Protein AF-A0A2V6W6G9-F1 (afdb_monomer_lite)

pLDDT: mean 81.5, std 11.49, range [34.81, 93.0]

Secondary structure (DSSP, 8-state):
-HHHHHHHHHHTTPPP-----TTT----S-SSHHHHHHHHHHHHHHHTTT-HHHHHHHHHHHHHHHTHHHHHHHHHHHTT-TT-IIIIIHHHHHHHHHHHHHHHHHHHTT--THHHHTHHHHHHHHHHHHHHHHHHHHH--EEEETTEEEE------

Radius of gyration: 19.32 Å; chains: 1; bounding box: 48×39×55 Å

Foldseek 3Di:
DVLVVVVVCVVVVHDDDDDPCVPPDPDDPDPDPVRVLLVLLQVQCVVVVVDLVSSVVVLVVLCCQAVVLVVLQVCCVVVVVPPDCVRHVVSVVSNVVVLVVVQVVCVVV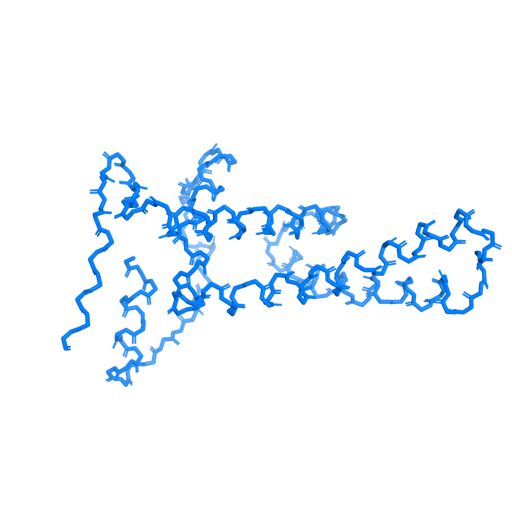VHDNVVSVCVNVVSVSSSVSSVSSVVCVVPPQWRDDPNDTDGVDPPPD

Sequence (157 aa):
EDVALGRRLAGLGYRLGFLDGARVLGCEPYGRVRDCWRASVRNLLPIFFGSSLLLVLALLGLTALYLGPLLLLVVGAVSGRAGTAAWTWLPVLEVGLGLVPRALSDRRAGYPAWLTLLHPLAIASLVGMGLESVACFRGRRVVHWRGRGYPVTNRAG

Structure (mmCIF, N/CA/C/O backbone):
data_AF-A0A2V6W6G9-F1
#
_entry.id   AF-A0A2V6W6G9-F1
#
loop_
_atom_site.group_PDB
_atom_site.id
_atom_site.type_symbol
_atom_site.label_atom_id
_atom_site.label_alt_id
_atom_site.label_comp_id
_atom_site.label_asym_id
_atom_site.label_entity_id
_atom_site.label_seq_id
_atom_site.pdbx_PDB_ins_code
_atom_site.Cartn_x
_atom_site.Cartn_y
_atom_site.Cartn_z
_atom_site.occupancy
_atom_site.B_iso_or_equiv
_atom_site.auth_seq_id
_atom_site.auth_comp_id
_atom_site.auth_asym_id
_atom_site.auth_atom_id
_atom_site.pdbx_PDB_model_num
ATOM 1 N N . GLU A 1 1 ? -14.593 2.112 17.448 1.00 63.12 1 GLU A N 1
ATOM 2 C CA . GLU A 1 1 ? -15.124 1.340 18.589 1.00 63.12 1 GLU A CA 1
ATOM 3 C C . GLU A 1 1 ? -14.319 0.053 18.781 1.00 63.12 1 GLU A C 1
ATOM 5 O O . GLU A 1 1 ? -13.762 -0.109 19.857 1.00 63.12 1 GLU A O 1
ATOM 10 N N . ASP A 1 2 ? -14.061 -0.734 17.732 1.00 73.94 2 ASP A N 1
ATOM 11 C CA . ASP A 1 2 ? -13.270 -1.981 17.841 1.00 73.94 2 ASP A CA 1
ATOM 12 C C . ASP A 1 2 ? -11.775 -1.777 18.140 1.00 73.94 2 ASP A C 1
ATOM 14 O O . ASP A 1 2 ? -11.227 -2.408 19.037 1.00 73.94 2 ASP A O 1
ATOM 18 N N . VAL A 1 3 ? -11.106 -0.846 17.448 1.00 76.00 3 VAL A N 1
ATOM 19 C CA . VAL A 1 3 ? -9.673 -0.554 17.682 1.00 76.00 3 VAL A CA 1
ATOM 20 C C . VAL A 1 3 ? -9.437 -0.002 19.093 1.00 76.00 3 VAL A C 1
ATOM 22 O O . VAL A 1 3 ? -8.456 -0.343 19.750 1.00 76.00 3 VAL A O 1
ATOM 25 N N . ALA A 1 4 ? -10.356 0.834 19.587 1.00 77.25 4 ALA A N 1
ATOM 26 C CA . ALA A 1 4 ? -10.282 1.385 20.938 1.00 77.25 4 ALA A CA 1
ATOM 27 C C . ALA A 1 4 ? -10.529 0.305 22.004 1.00 77.25 4 ALA A C 1
ATOM 29 O O . ALA A 1 4 ? -9.819 0.276 23.008 1.00 77.25 4 ALA A O 1
ATOM 30 N N . LEU A 1 5 ? -11.489 -0.597 21.765 1.00 82.81 5 LEU A N 1
ATOM 31 C CA . LEU A 1 5 ? -11.745 -1.755 22.617 1.00 82.81 5 LEU A CA 1
ATOM 32 C C . LEU A 1 5 ? -10.536 -2.696 22.651 1.00 82.81 5 LEU A C 1
ATOM 34 O O . LEU A 1 5 ? -10.060 -3.022 23.733 1.00 82.81 5 LEU A O 1
ATOM 38 N N . GLY A 1 6 ? -9.994 -3.062 21.487 1.00 83.38 6 GLY A N 1
ATOM 39 C CA . GLY A 1 6 ? -8.789 -3.882 21.381 1.00 83.38 6 GLY A CA 1
ATOM 40 C C . GLY A 1 6 ? -7.622 -3.256 22.141 1.00 83.38 6 GLY A C 1
ATOM 41 O O . GLY A 1 6 ? -7.029 -3.896 23.001 1.00 83.38 6 GLY A O 1
ATOM 42 N N . ARG A 1 7 ? -7.358 -1.962 21.939 1.00 80.88 7 ARG A N 1
ATOM 43 C CA . ARG A 1 7 ? -6.312 -1.245 22.683 1.00 80.88 7 ARG A CA 1
ATOM 44 C C . ARG A 1 7 ? -6.536 -1.275 24.196 1.00 80.88 7 ARG A C 1
ATOM 46 O O . ARG A 1 7 ? -5.579 -1.451 24.942 1.00 80.88 7 ARG A O 1
ATOM 53 N N . ARG A 1 8 ? -7.782 -1.123 24.654 1.00 86.25 8 ARG A N 1
ATOM 54 C CA . ARG A 1 8 ? -8.119 -1.205 26.082 1.00 86.25 8 ARG A CA 1
ATOM 55 C C . ARG A 1 8 ? -7.870 -2.608 26.636 1.00 86.25 8 ARG A C 1
ATOM 57 O O . ARG A 1 8 ? -7.294 -2.726 27.706 1.00 86.25 8 ARG A O 1
ATOM 64 N N . LEU A 1 9 ? -8.254 -3.653 25.905 1.00 88.75 9 LEU A N 1
ATOM 65 C CA . LEU A 1 9 ? -8.009 -5.044 26.296 1.00 88.75 9 LEU A CA 1
ATOM 66 C C . LEU A 1 9 ? -6.508 -5.368 26.336 1.00 88.75 9 LEU A C 1
ATOM 68 O O . LEU A 1 9 ? -6.045 -5.954 27.309 1.00 88.75 9 LEU A O 1
ATOM 72 N N . ALA A 1 10 ? -5.735 -4.915 25.346 1.00 86.75 10 ALA A N 1
ATOM 73 C CA . ALA A 1 10 ? -4.278 -5.049 25.356 1.00 86.75 10 ALA A CA 1
ATOM 74 C C . ALA A 1 10 ? -3.643 -4.318 26.550 1.00 86.75 10 ALA A C 1
ATOM 76 O O . ALA A 1 10 ? -2.786 -4.876 27.229 1.00 86.75 10 ALA A O 1
ATOM 77 N N . GLY A 1 11 ? -4.100 -3.095 26.850 1.00 87.62 11 GLY A N 1
ATOM 78 C CA . GLY A 1 11 ? -3.641 -2.326 28.012 1.00 87.62 11 GLY A CA 1
ATOM 79 C C . GLY A 1 11 ? -3.986 -2.970 29.359 1.00 87.62 11 GLY A C 1
ATOM 80 O O . GLY A 1 11 ? -3.294 -2.735 30.341 1.00 87.62 11 GLY A O 1
ATOM 81 N N . LEU A 1 12 ? -5.018 -3.815 29.401 1.00 92.75 12 LEU A N 1
ATOM 82 C CA . LEU A 1 12 ? -5.402 -4.615 30.569 1.00 92.75 12 LEU A CA 1
ATOM 83 C C . LEU A 1 12 ? -4.661 -5.968 30.649 1.00 92.75 12 LEU A C 1
ATOM 85 O O . LEU A 1 12 ? -4.970 -6.775 31.521 1.00 92.75 12 LEU A O 1
ATOM 89 N N . GLY A 1 13 ? -3.704 -6.237 29.754 1.00 91.94 13 GLY A N 1
ATOM 90 C CA . GLY A 1 13 ? -2.896 -7.462 29.756 1.00 91.94 13 GLY A CA 1
ATOM 91 C C . GLY A 1 13 ? -3.529 -8.663 29.044 1.00 91.94 13 GLY A C 1
ATOM 92 O O . GLY A 1 13 ? -2.973 -9.762 29.088 1.00 91.94 13 GLY A O 1
ATOM 93 N N . TYR A 1 14 ? -4.664 -8.487 28.361 1.00 90.88 14 TYR A N 1
ATOM 94 C CA . TYR A 1 14 ? -5.276 -9.567 27.587 1.00 90.88 14 TYR A CA 1
ATOM 95 C C . TYR A 1 14 ? -4.503 -9.837 26.292 1.00 90.88 14 TYR A C 1
ATOM 97 O O . TYR A 1 14 ? -4.027 -8.924 25.615 1.00 90.88 14 TYR A O 1
ATOM 105 N N . ARG A 1 15 ? -4.430 -11.116 25.907 1.00 86.50 15 ARG A N 1
ATOM 106 C CA . ARG A 1 15 ? -3.868 -11.537 24.619 1.00 86.50 15 ARG A CA 1
ATOM 107 C C . ARG A 1 15 ? -4.915 -11.374 23.524 1.00 86.50 15 ARG A C 1
ATOM 109 O O . ARG A 1 15 ? -5.976 -11.988 23.581 1.00 86.50 15 ARG A O 1
ATOM 116 N N . LEU A 1 16 ? -4.596 -10.570 22.516 1.00 85.19 16 LEU A N 1
ATOM 117 C CA . LEU A 1 16 ? -5.408 -10.430 21.310 1.00 85.19 16 LEU A CA 1
ATOM 118 C C . LEU A 1 16 ? -4.832 -11.333 20.221 1.00 85.19 16 LEU A C 1
ATOM 120 O O . LEU A 1 16 ? -3.627 -11.317 19.976 1.00 85.19 16 LEU A O 1
ATOM 124 N N . GLY A 1 17 ? -5.695 -12.112 19.575 1.00 82.62 17 GLY A N 1
ATOM 125 C CA . GLY A 1 17 ? -5.340 -12.955 18.438 1.00 82.62 17 GLY A CA 1
ATOM 126 C C . GLY A 1 17 ? -6.124 -12.543 17.200 1.00 82.62 17 GLY A C 1
ATOM 127 O O . GLY A 1 17 ? -7.308 -12.223 17.290 1.00 82.62 17 GLY A O 1
ATOM 128 N N . PHE A 1 18 ? -5.467 -12.572 16.042 1.00 80.25 18 PHE A N 1
ATOM 129 C CA . PHE A 1 18 ? -6.154 -12.498 14.757 1.00 80.25 18 PHE A CA 1
ATOM 130 C C . PHE A 1 18 ? -6.578 -13.908 14.361 1.00 80.25 18 PHE A C 1
ATOM 132 O O . PHE A 1 18 ? -5.740 -14.797 14.227 1.00 80.25 18 PHE A O 1
ATOM 139 N N . LEU A 1 19 ? -7.882 -14.107 14.204 1.00 81.56 19 LEU A N 1
ATOM 140 C CA . LEU A 1 19 ? -8.461 -15.371 13.768 1.00 81.56 19 LEU A CA 1
ATOM 141 C C . LEU A 1 19 ? -9.011 -15.192 12.356 1.00 81.56 19 LEU A C 1
ATOM 143 O O . LEU A 1 19 ? -9.717 -14.220 12.081 1.00 81.56 19 LEU A O 1
ATOM 147 N N . ASP A 1 20 ? -8.685 -16.128 11.468 1.00 78.44 20 ASP A N 1
ATOM 148 C CA . ASP A 1 20 ? -9.254 -16.160 10.126 1.00 78.44 20 ASP A CA 1
ATOM 149 C C . ASP A 1 20 ? -10.673 -16.741 10.182 1.00 78.44 20 ASP A C 1
ATOM 151 O O . ASP A 1 20 ? -10.879 -17.947 10.318 1.00 78.44 20 ASP A O 1
ATOM 155 N N . GLY A 1 21 ? -11.662 -15.850 10.121 1.00 75.94 21 GLY A N 1
ATOM 156 C CA . GLY A 1 21 ? -13.080 -16.198 10.109 1.00 75.94 21 GLY A CA 1
ATOM 157 C C . GLY A 1 21 ? -13.653 -16.459 8.715 1.00 75.94 21 GLY A C 1
ATOM 158 O O . GLY A 1 21 ? -14.860 -16.683 8.618 1.00 75.94 21 GLY A O 1
ATOM 159 N N . ALA A 1 22 ? -12.845 -16.436 7.644 1.00 72.88 22 ALA A N 1
ATOM 160 C CA . ALA A 1 22 ? -13.338 -16.470 6.262 1.00 72.88 22 ALA A CA 1
ATOM 161 C C . ALA A 1 22 ? -14.162 -17.726 5.925 1.00 72.88 22 ALA A C 1
ATOM 163 O O . ALA A 1 22 ? -15.001 -17.694 5.032 1.00 72.88 22 ALA A O 1
ATOM 164 N N . ARG A 1 23 ? -13.949 -18.832 6.651 1.00 72.56 23 ARG A N 1
ATOM 165 C CA . ARG A 1 23 ? -14.695 -20.093 6.474 1.00 72.56 23 ARG A CA 1
ATOM 166 C C . ARG A 1 23 ? -15.934 -20.229 7.362 1.00 72.56 23 ARG A C 1
ATOM 168 O O . ARG A 1 23 ? -16.707 -21.158 7.169 1.00 72.56 23 ARG A O 1
ATOM 175 N N . VAL A 1 24 ? -16.096 -19.351 8.352 1.00 78.25 24 VAL A N 1
ATOM 176 C CA . VAL A 1 24 ? -17.151 -19.439 9.379 1.00 78.25 24 VAL A CA 1
ATOM 177 C C . VAL A 1 24 ? -18.210 -18.352 9.183 1.00 78.25 24 VAL A C 1
ATOM 179 O O . VAL A 1 24 ? -19.374 -18.547 9.522 1.00 78.25 24 VAL A O 1
ATOM 182 N N . LEU A 1 25 ? -17.824 -17.208 8.618 1.00 71.31 25 LEU A N 1
ATOM 183 C CA . LEU A 1 25 ? -18.688 -16.047 8.435 1.00 71.31 25 LEU A CA 1
ATOM 184 C C . LEU A 1 25 ? -18.994 -15.849 6.945 1.00 71.31 25 LEU A C 1
ATOM 186 O O . LEU A 1 25 ? -18.105 -15.531 6.166 1.00 71.31 25 LEU A O 1
ATOM 190 N N . GLY A 1 26 ? -20.262 -16.011 6.561 1.00 64.62 26 GLY A N 1
ATOM 191 C CA . GLY A 1 26 ? -20.749 -15.800 5.189 1.00 64.62 26 GLY A CA 1
ATOM 192 C C . GLY A 1 26 ? -21.400 -14.435 4.950 1.00 64.62 26 GLY A C 1
ATOM 193 O O . GLY A 1 26 ? -22.148 -14.275 3.991 1.00 64.62 26 GLY A O 1
ATOM 194 N N . CYS A 1 27 ? -21.204 -13.462 5.844 1.00 69.62 27 CYS A N 1
ATOM 195 C CA . CYS A 1 27 ? -21.777 -12.134 5.664 1.00 69.62 27 CYS A CA 1
ATOM 196 C C . CYS A 1 27 ? -20.847 -11.256 4.820 1.00 69.62 27 CYS A C 1
ATOM 198 O O . CYS A 1 27 ? -19.653 -11.169 5.089 1.00 69.62 27 CYS A O 1
ATOM 200 N N . GLU A 1 28 ? -21.407 -10.572 3.821 1.00 67.62 28 GLU A N 1
ATOM 201 C CA . GLU A 1 28 ? -20.707 -9.530 3.074 1.00 67.62 28 GLU A CA 1
ATOM 202 C C . GLU A 1 28 ? -21.021 -8.174 3.729 1.00 67.62 28 GLU A C 1
ATOM 204 O O . GLU A 1 28 ? -22.102 -7.614 3.528 1.00 67.62 28 GLU A O 1
ATOM 209 N N . PRO A 1 29 ? -20.132 -7.639 4.588 1.00 66.88 29 PRO A N 1
ATOM 210 C CA . PRO A 1 29 ? -20.441 -6.455 5.387 1.00 66.88 29 PRO A CA 1
ATOM 211 C C . PRO A 1 29 ? -20.591 -5.177 4.549 1.00 66.88 29 PRO A C 1
ATOM 213 O O . PRO A 1 29 ? -21.165 -4.199 5.037 1.00 66.88 29 PRO A O 1
ATOM 216 N N . TYR A 1 30 ? -20.085 -5.171 3.311 1.00 76.12 30 TYR A N 1
ATOM 217 C CA . TYR A 1 30 ? -20.052 -4.006 2.433 1.00 76.12 30 TYR A CA 1
ATOM 218 C C . TYR A 1 30 ? -20.449 -4.378 1.001 1.00 76.12 30 TYR A C 1
ATOM 220 O O . TYR A 1 30 ? -19.613 -4.779 0.205 1.00 76.12 30 TYR A O 1
ATOM 228 N N . GLY A 1 31 ? -21.713 -4.163 0.636 1.00 74.81 31 GLY A N 1
ATOM 229 C CA . GLY A 1 31 ? -22.194 -4.447 -0.725 1.00 74.81 31 GLY A CA 1
ATOM 230 C C . GLY A 1 31 ? -21.788 -3.416 -1.790 1.00 74.81 31 GLY A C 1
ATOM 231 O O . GLY A 1 31 ? -22.183 -3.540 -2.946 1.00 74.81 31 GLY A O 1
ATOM 232 N N . ARG A 1 32 ? -21.068 -2.341 -1.427 1.00 84.56 32 ARG A N 1
ATOM 233 C CA . ARG A 1 32 ? -20.630 -1.287 -2.362 1.00 84.56 32 ARG A CA 1
ATOM 234 C C . ARG A 1 32 ? -19.229 -0.788 -2.022 1.00 84.56 32 ARG A C 1
ATOM 236 O O . ARG A 1 32 ? -18.907 -0.570 -0.856 1.00 84.56 32 ARG A O 1
ATOM 243 N N . VAL A 1 33 ? -18.454 -0.444 -3.055 1.00 84.25 33 VAL A N 1
ATOM 244 C CA . VAL A 1 33 ? -17.098 0.135 -2.931 1.00 84.25 33 VAL A CA 1
ATOM 245 C C . VAL A 1 33 ? -17.081 1.375 -2.032 1.00 84.25 33 VAL A C 1
ATOM 247 O O . VAL A 1 33 ? -16.190 1.538 -1.205 1.00 84.25 33 VAL A O 1
ATOM 250 N N . ARG A 1 34 ? -18.108 2.227 -2.129 1.00 85.38 34 ARG A N 1
ATOM 251 C CA . ARG A 1 34 ? -18.252 3.420 -1.280 1.00 85.38 34 ARG A CA 1
ATOM 252 C C . ARG A 1 34 ? -18.372 3.078 0.208 1.00 85.38 34 ARG A C 1
ATOM 254 O O . ARG A 1 34 ? -17.922 3.847 1.055 1.00 85.38 34 ARG A O 1
ATOM 261 N N . ASP A 1 35 ? -19.005 1.960 0.539 1.00 84.25 35 ASP A N 1
ATOM 262 C CA . ASP A 1 35 ? -19.179 1.538 1.927 1.00 84.25 35 ASP A CA 1
ATOM 263 C C . ASP A 1 35 ? -17.872 0.969 2.488 1.00 84.25 35 ASP A C 1
ATOM 265 O O . ASP A 1 35 ? -17.498 1.342 3.602 1.00 84.25 35 ASP A O 1
ATOM 269 N N . CYS A 1 36 ? -17.117 0.213 1.677 1.00 85.38 36 CYS A N 1
ATOM 270 C CA . CYS A 1 36 ? -15.736 -0.177 1.984 1.00 85.38 36 CYS A CA 1
ATOM 271 C C . CYS A 1 36 ? -14.842 1.049 2.207 1.00 85.38 36 CYS A C 1
ATOM 273 O O . CYS A 1 36 ? -14.170 1.149 3.229 1.00 85.38 36 CYS A O 1
ATOM 275 N N . TRP A 1 37 ? -14.875 2.012 1.282 1.00 88.31 37 TRP A N 1
ATOM 276 C CA . TRP A 1 37 ? -14.070 3.230 1.352 1.00 88.31 37 TRP A CA 1
ATOM 277 C C . TRP A 1 37 ? -14.331 3.999 2.648 1.00 88.31 37 TRP A C 1
ATOM 279 O O . TRP A 1 37 ? -13.411 4.281 3.413 1.00 88.31 37 TRP A O 1
ATOM 289 N N . ARG A 1 38 ? -15.606 4.262 2.963 1.00 85.75 38 ARG A N 1
ATOM 290 C CA . ARG A 1 38 ? -15.990 4.947 4.206 1.00 85.75 38 ARG A CA 1
ATOM 291 C C . ARG A 1 38 ? -15.603 4.158 5.451 1.00 85.75 38 ARG A C 1
ATOM 293 O O . ARG A 1 38 ? -15.257 4.759 6.465 1.00 85.75 38 ARG A O 1
ATOM 300 N N . ALA A 1 39 ? -15.663 2.829 5.412 1.00 84.44 39 ALA A N 1
ATOM 301 C CA . ALA A 1 39 ? -15.188 2.011 6.519 1.00 84.44 39 ALA A CA 1
ATOM 302 C C . ALA A 1 39 ? -13.680 2.174 6.749 1.00 84.44 39 ALA A C 1
ATOM 304 O O . ALA A 1 39 ? -13.279 2.432 7.884 1.00 84.44 39 ALA A O 1
ATOM 305 N N . SER A 1 40 ? -12.876 2.127 5.687 1.00 87.25 40 SER A N 1
ATOM 306 C CA . SER A 1 40 ? -11.430 2.353 5.747 1.00 87.25 40 SER A CA 1
ATOM 307 C C . SER A 1 40 ? -11.086 3.748 6.272 1.00 87.25 40 SER A C 1
ATOM 309 O O . SER A 1 40 ? -10.342 3.865 7.244 1.00 87.25 40 SER A O 1
ATOM 311 N N . VAL A 1 41 ? -11.698 4.803 5.720 1.00 87.31 41 VAL A N 1
ATOM 312 C CA . VAL A 1 41 ? -11.495 6.203 6.148 1.00 87.31 41 VAL A CA 1
ATOM 313 C C . VAL A 1 41 ? -11.725 6.376 7.654 1.00 87.31 41 VAL A C 1
ATOM 315 O O . VAL A 1 41 ? -10.978 7.089 8.320 1.00 87.31 41 VAL A O 1
ATOM 318 N N . ARG A 1 42 ? -12.722 5.700 8.234 1.00 84.06 42 ARG A N 1
ATOM 319 C CA . ARG A 1 42 ? -13.008 5.791 9.677 1.00 84.06 42 ARG A CA 1
ATOM 320 C C . ARG A 1 42 ? -11.976 5.082 10.552 1.00 84.06 42 ARG A C 1
ATOM 322 O O . ARG A 1 42 ? -11.769 5.506 11.684 1.00 84.06 42 ARG A O 1
ATOM 329 N N . ASN A 1 43 ? -11.364 4.010 10.053 1.00 84.25 43 ASN A N 1
ATOM 330 C CA . ASN A 1 43 ? -10.490 3.141 10.842 1.00 84.25 43 ASN A CA 1
ATOM 331 C C . ASN A 1 43 ? -9.004 3.489 10.708 1.00 84.25 43 ASN A C 1
ATOM 333 O O . ASN A 1 43 ? -8.254 3.241 11.649 1.00 84.25 43 ASN A O 1
ATOM 337 N N . LEU A 1 44 ? -8.582 4.091 9.590 1.00 86.81 44 LEU A N 1
ATOM 338 C CA . LEU A 1 44 ? -7.167 4.355 9.313 1.00 86.81 44 LEU A CA 1
ATOM 339 C C . LEU A 1 44 ? -6.504 5.216 10.391 1.00 86.81 44 LEU A C 1
ATOM 341 O O . LEU A 1 44 ? -5.541 4.772 11.004 1.00 86.81 44 LEU A O 1
ATOM 345 N N . LEU A 1 45 ? -7.025 6.405 10.699 1.00 85.31 45 LEU A N 1
ATOM 346 C CA . LEU A 1 45 ? -6.404 7.250 11.721 1.00 85.31 45 LEU A CA 1
ATOM 347 C C . LEU A 1 45 ? -6.394 6.614 13.135 1.00 85.31 45 LEU A C 1
ATOM 349 O O . LEU A 1 45 ? -5.346 6.653 13.787 1.00 85.31 45 LEU A O 1
ATOM 353 N N . PRO A 1 46 ? -7.482 5.981 13.627 1.00 83.38 46 PRO A N 1
ATOM 354 C CA . PRO A 1 46 ? -7.456 5.244 14.894 1.00 83.38 46 PRO A CA 1
ATOM 355 C C . PRO A 1 46 ? -6.426 4.110 14.974 1.00 83.38 46 PRO A C 1
ATOM 357 O O . PRO A 1 46 ? -5.880 3.894 16.056 1.00 83.38 46 PRO A O 1
ATOM 360 N N . ILE A 1 47 ? -6.155 3.405 13.866 1.00 84.69 47 ILE A N 1
ATOM 361 C CA . ILE A 1 47 ? -5.114 2.362 13.798 1.00 84.69 47 ILE A CA 1
ATOM 362 C C . ILE A 1 47 ? -3.737 2.961 14.107 1.00 84.69 47 ILE A C 1
ATOM 364 O O . ILE A 1 47 ? -2.967 2.373 14.858 1.00 84.69 47 ILE A O 1
ATOM 368 N N . PHE A 1 48 ? -3.463 4.174 13.624 1.00 85.88 48 PHE A N 1
ATOM 369 C CA . PHE A 1 48 ? -2.234 4.920 13.917 1.00 85.88 48 PHE A CA 1
ATOM 370 C C . PHE A 1 48 ? -2.329 5.742 15.208 1.00 85.88 48 PHE A C 1
ATOM 372 O O . PHE A 1 48 ? -1.781 6.839 15.310 1.00 85.88 48 PHE A O 1
ATOM 379 N N . PHE A 1 49 ? -3.044 5.227 16.209 1.00 83.44 49 PHE A N 1
ATOM 380 C CA . PHE A 1 49 ? -3.197 5.846 17.530 1.00 83.44 49 PHE A CA 1
ATOM 381 C C . PHE A 1 49 ? -3.817 7.252 17.514 1.00 83.44 49 PHE A C 1
ATOM 383 O O . PHE A 1 49 ? -3.681 7.997 18.479 1.00 83.44 49 PHE A O 1
ATOM 390 N N . GLY A 1 50 ? -4.516 7.631 16.442 1.00 81.56 50 GLY A N 1
ATOM 391 C CA . GLY A 1 50 ? -5.014 8.996 16.272 1.00 81.56 50 GLY A CA 1
ATOM 392 C C . GLY A 1 50 ? -3.962 9.990 15.763 1.00 81.56 50 GLY A C 1
ATOM 393 O O . GLY A 1 50 ? -4.281 11.162 15.584 1.00 81.56 50 GLY A O 1
ATOM 394 N N . SER A 1 51 ? -2.723 9.553 15.512 1.00 86.00 51 SER A N 1
ATOM 395 C CA . SER A 1 51 ? -1.641 10.407 15.023 1.00 86.00 51 SER A CA 1
ATOM 396 C C . SER A 1 51 ? -1.696 10.543 13.505 1.00 86.00 51 SER A C 1
ATOM 398 O O . SER A 1 51 ? -1.416 9.601 12.759 1.00 86.00 51 SER A O 1
ATOM 400 N N . SER A 1 52 ? -2.014 11.750 13.032 1.00 88.12 52 SER A N 1
ATOM 401 C CA . SER A 1 52 ? -2.012 12.058 11.599 1.00 88.12 52 SER A CA 1
ATOM 402 C C . SER A 1 52 ? -0.611 11.993 10.999 1.00 88.12 52 SER A C 1
ATOM 404 O O . SER A 1 52 ? -0.472 11.615 9.843 1.00 88.12 52 SER A O 1
ATOM 406 N N . LEU A 1 53 ? 0.424 12.327 11.778 1.00 88.81 53 LEU A N 1
ATOM 407 C CA . LEU A 1 53 ? 1.811 12.261 11.321 1.00 88.81 53 LEU A CA 1
ATOM 408 C C . LEU A 1 53 ? 2.232 10.814 11.049 1.00 88.81 53 LEU A C 1
ATOM 410 O O . LEU A 1 53 ? 2.774 10.538 9.985 1.00 88.81 53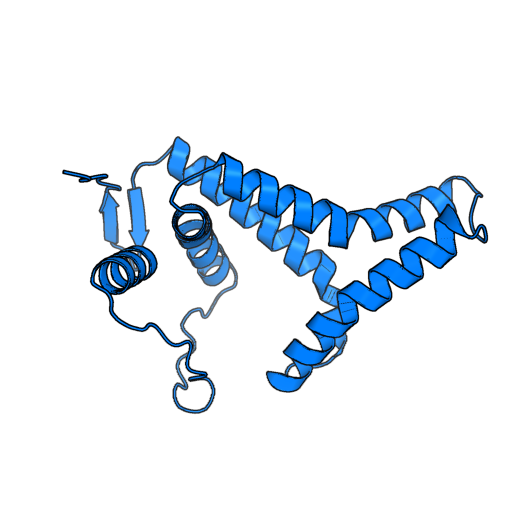 LEU A O 1
ATOM 414 N N . LEU A 1 54 ? 1.938 9.891 11.974 1.00 90.38 54 LEU A N 1
ATOM 415 C CA . LEU A 1 54 ? 2.263 8.471 11.795 1.00 90.38 54 LEU A CA 1
ATOM 416 C C . LEU A 1 54 ? 1.541 7.882 10.582 1.00 90.38 54 LEU A C 1
ATOM 418 O O . LEU A 1 54 ? 2.163 7.179 9.790 1.00 90.38 54 LEU A O 1
ATOM 422 N N . LEU A 1 55 ? 0.257 8.213 10.407 1.00 90.38 55 LEU A N 1
ATOM 423 C CA . LEU A 1 55 ? -0.498 7.788 9.232 1.00 90.38 55 LEU A CA 1
ATOM 424 C C . LEU A 1 55 ? 0.130 8.339 7.943 1.00 90.38 55 LEU A C 1
ATOM 426 O O . LEU A 1 55 ? 0.382 7.571 7.023 1.00 90.38 55 LEU A O 1
ATOM 430 N N . VAL A 1 56 ? 0.433 9.639 7.871 1.00 91.00 56 VAL A N 1
ATOM 431 C CA . VAL A 1 56 ? 1.043 10.245 6.674 1.00 91.00 56 VAL A CA 1
ATOM 432 C C . VAL A 1 56 ? 2.414 9.641 6.373 1.00 91.00 56 VAL A C 1
ATOM 434 O O . VAL A 1 56 ? 2.669 9.297 5.224 1.00 91.00 56 VAL A O 1
ATOM 437 N N . LEU A 1 57 ? 3.272 9.445 7.377 1.00 93.00 57 LEU A N 1
ATOM 438 C CA . LEU A 1 57 ? 4.577 8.802 7.191 1.00 93.00 57 LEU A CA 1
ATOM 439 C C . LEU A 1 57 ? 4.437 7.364 6.678 1.00 93.00 57 LEU A C 1
ATOM 441 O O . LEU A 1 57 ? 5.153 6.976 5.758 1.00 93.00 57 LEU A O 1
ATOM 445 N N . ALA A 1 58 ? 3.487 6.592 7.210 1.00 91.94 58 ALA A N 1
ATOM 446 C CA . ALA A 1 58 ? 3.215 5.241 6.729 1.00 91.94 58 ALA A CA 1
ATOM 447 C C . ALA A 1 58 ? 2.710 5.237 5.277 1.00 91.94 58 ALA A C 1
ATOM 449 O O . ALA A 1 58 ? 3.165 4.431 4.468 1.00 91.94 58 ALA A O 1
ATOM 450 N N . LEU A 1 59 ? 1.812 6.162 4.919 1.00 92.44 59 LEU A N 1
ATOM 451 C CA . LEU A 1 59 ? 1.317 6.311 3.547 1.00 92.44 59 LEU A CA 1
ATOM 452 C C . LEU A 1 59 ? 2.424 6.740 2.579 1.00 92.44 59 LEU A C 1
ATOM 454 O O . LEU A 1 59 ? 2.488 6.216 1.469 1.00 92.44 59 LEU A O 1
ATOM 458 N N . LEU A 1 60 ? 3.308 7.652 2.994 1.00 91.94 60 LEU A N 1
ATOM 459 C CA . LEU A 1 60 ? 4.478 8.057 2.213 1.00 91.94 60 LEU A CA 1
ATOM 460 C C . LEU A 1 60 ? 5.439 6.885 2.012 1.00 91.94 60 LEU A C 1
ATOM 462 O O . LEU A 1 60 ? 5.876 6.662 0.889 1.00 91.94 60 LEU A O 1
ATOM 466 N N . GLY A 1 61 ? 5.708 6.102 3.059 1.00 91.88 61 GLY A N 1
ATOM 467 C CA . GLY A 1 61 ? 6.534 4.899 2.969 1.00 91.88 61 GLY A CA 1
ATOM 468 C C . GLY A 1 61 ? 5.954 3.866 2.001 1.00 91.88 61 GLY A C 1
ATOM 469 O O . GLY A 1 61 ? 6.662 3.391 1.119 1.00 91.88 61 GLY A O 1
ATOM 470 N N . LEU A 1 62 ? 4.652 3.576 2.097 1.00 90.25 62 LEU A N 1
ATOM 471 C CA . LEU A 1 62 ? 3.963 2.670 1.168 1.00 90.25 62 LEU A CA 1
ATOM 472 C C . LEU A 1 62 ? 3.980 3.197 -0.272 1.00 90.25 62 LEU A C 1
ATOM 474 O O . LEU A 1 62 ? 4.209 2.436 -1.208 1.00 90.25 62 LEU A O 1
ATOM 478 N N . THR A 1 63 ? 3.765 4.499 -0.453 1.00 90.31 63 THR A N 1
ATOM 479 C CA . THR A 1 63 ? 3.816 5.152 -1.767 1.00 90.31 63 THR A CA 1
ATOM 480 C C . THR A 1 63 ? 5.215 5.052 -2.365 1.00 90.31 63 THR A C 1
ATOM 482 O O . THR A 1 63 ? 5.363 4.625 -3.505 1.00 90.31 63 THR A O 1
ATOM 485 N N . ALA A 1 64 ? 6.250 5.389 -1.597 1.00 90.25 64 ALA A N 1
ATOM 486 C CA . ALA A 1 64 ? 7.632 5.309 -2.047 1.00 90.25 64 ALA A CA 1
ATOM 487 C C . ALA A 1 64 ? 8.026 3.869 -2.394 1.00 90.25 64 ALA A C 1
ATOM 489 O O . ALA A 1 64 ? 8.640 3.650 -3.430 1.00 90.25 64 ALA A O 1
ATOM 490 N N . LEU A 1 65 ? 7.614 2.895 -1.580 1.00 89.19 65 LEU A N 1
ATOM 491 C CA . LEU A 1 65 ? 7.970 1.491 -1.764 1.00 89.19 65 LEU A CA 1
ATOM 492 C C . LEU A 1 65 ? 7.264 0.838 -2.962 1.00 89.19 65 LEU A C 1
ATOM 494 O O . LEU A 1 65 ? 7.881 0.058 -3.676 1.00 89.19 65 LEU A O 1
ATOM 498 N N . TYR A 1 66 ? 5.980 1.137 -3.187 1.00 88.06 66 TYR A N 1
ATOM 499 C CA . TYR A 1 66 ? 5.179 0.443 -4.205 1.00 88.06 66 TYR A CA 1
ATOM 500 C C . TYR A 1 66 ? 4.927 1.255 -5.477 1.00 88.06 66 TYR A C 1
ATOM 502 O O . TYR A 1 66 ? 4.773 0.672 -6.549 1.00 88.06 66 TYR A O 1
ATOM 510 N N . LEU A 1 67 ? 4.871 2.586 -5.388 1.00 88.50 67 LEU A N 1
ATOM 511 C CA . LEU A 1 67 ? 4.669 3.468 -6.544 1.00 88.50 67 LEU A CA 1
ATOM 512 C C . LEU A 1 67 ? 5.983 4.087 -7.032 1.00 88.50 67 LEU A C 1
ATOM 514 O O . LEU A 1 67 ? 6.125 4.319 -8.229 1.00 88.50 67 LEU A O 1
ATOM 518 N N . GLY A 1 68 ? 6.960 4.299 -6.146 1.00 88.19 68 GLY A N 1
ATOM 519 C CA . GLY A 1 68 ? 8.283 4.822 -6.505 1.00 88.19 68 GLY A CA 1
ATOM 520 C C . GLY A 1 68 ? 8.985 4.028 -7.616 1.00 88.19 68 GLY A C 1
ATOM 521 O O . GLY A 1 68 ? 9.332 4.630 -8.635 1.00 88.19 68 GLY A O 1
ATOM 522 N N . PRO A 1 69 ? 9.121 2.691 -7.505 1.00 87.75 69 PRO A N 1
ATOM 523 C CA . PRO A 1 69 ? 9.776 1.879 -8.531 1.00 87.75 69 PRO A CA 1
ATOM 524 C C . PRO A 1 69 ? 9.061 1.949 -9.888 1.00 87.75 69 PRO A C 1
ATOM 526 O O . PRO A 1 69 ? 9.701 2.013 -10.935 1.00 87.75 69 PRO A O 1
ATOM 529 N N . LEU A 1 70 ? 7.724 2.018 -9.883 1.00 87.12 70 LEU A N 1
ATOM 530 C CA . LEU A 1 70 ? 6.929 2.175 -11.105 1.00 87.12 70 LEU A CA 1
ATOM 531 C C . LEU A 1 70 ? 7.177 3.532 -11.771 1.00 87.12 70 LEU A C 1
ATOM 533 O O . LEU A 1 70 ? 7.334 3.599 -12.989 1.00 87.12 70 LEU A O 1
ATOM 537 N N . LEU A 1 71 ? 7.257 4.608 -10.984 1.00 88.12 71 LEU A N 1
ATOM 538 C CA . LEU A 1 71 ? 7.590 5.937 -11.497 1.00 88.12 71 LEU A CA 1
ATOM 539 C C . LEU A 1 71 ? 9.004 5.971 -12.085 1.00 88.12 71 LEU A C 1
ATOM 541 O O . LEU A 1 71 ? 9.194 6.542 -13.157 1.00 88.12 71 LEU A O 1
ATOM 545 N N . LEU A 1 72 ? 9.979 5.322 -11.440 1.00 87.88 72 LEU A N 1
ATOM 546 C CA . LEU A 1 72 ? 11.347 5.225 -11.958 1.00 87.88 72 LEU A CA 1
ATOM 547 C C . LEU A 1 72 ? 11.404 4.515 -13.315 1.00 87.88 72 LEU A C 1
ATOM 549 O O . LEU A 1 72 ? 12.116 4.985 -14.202 1.00 87.88 72 LEU A O 1
ATOM 553 N N . LEU A 1 73 ? 10.621 3.449 -13.512 1.00 86.94 73 LEU A N 1
ATOM 554 C CA . LEU A 1 73 ? 10.524 2.768 -14.809 1.00 86.94 73 LEU A CA 1
ATOM 555 C C . LEU A 1 73 ? 9.961 3.682 -15.900 1.00 86.94 73 LEU A C 1
ATOM 557 O O . LEU A 1 73 ? 10.520 3.746 -16.996 1.00 86.94 73 LEU A O 1
ATOM 561 N N . VAL A 1 74 ? 8.890 4.421 -15.601 1.00 88.81 74 VAL A N 1
ATOM 562 C CA . VAL A 1 74 ? 8.278 5.363 -16.554 1.00 88.81 74 VAL A CA 1
ATOM 563 C C . VAL A 1 74 ? 9.252 6.490 -16.902 1.00 88.81 74 VAL A C 1
ATOM 565 O O . VAL A 1 74 ? 9.471 6.778 -18.078 1.00 88.81 74 VAL A O 1
ATOM 568 N N . VAL A 1 75 ? 9.886 7.099 -15.898 1.00 88.44 75 VAL A N 1
ATOM 569 C CA . VAL A 1 75 ? 10.863 8.180 -16.096 1.00 88.44 75 VAL A CA 1
ATOM 570 C C . VAL A 1 75 ? 12.084 7.680 -16.866 1.00 88.44 75 VAL A C 1
ATOM 572 O O . VAL A 1 75 ? 12.551 8.366 -17.774 1.00 88.44 75 VAL A O 1
ATOM 575 N N . GLY A 1 76 ? 12.587 6.486 -16.546 1.00 86.75 76 GLY A N 1
ATOM 576 C CA . GLY A 1 76 ? 13.708 5.857 -17.243 1.00 86.75 76 GLY A CA 1
ATOM 577 C C . GLY A 1 76 ? 13.408 5.596 -18.719 1.00 86.75 76 GLY A C 1
ATOM 578 O O . GLY A 1 76 ? 14.256 5.875 -19.568 1.00 86.75 76 GLY A O 1
ATOM 579 N N . ALA A 1 77 ? 12.190 5.142 -19.030 1.00 86.44 77 ALA A N 1
ATOM 580 C CA . ALA A 1 77 ? 11.728 4.927 -20.399 1.00 86.44 77 ALA A CA 1
ATOM 581 C C . ALA A 1 77 ? 11.619 6.238 -21.192 1.00 86.44 77 ALA A C 1
ATOM 583 O O . ALA A 1 77 ? 12.170 6.339 -22.286 1.00 86.44 77 ALA A O 1
ATOM 584 N N . VAL A 1 78 ? 10.975 7.264 -20.625 1.00 90.12 78 VAL A N 1
ATOM 585 C CA . VAL A 1 78 ? 10.794 8.571 -21.284 1.00 90.12 78 VAL A CA 1
ATOM 586 C C . VAL A 1 78 ? 12.122 9.318 -21.447 1.00 90.12 78 VAL A C 1
ATOM 588 O O . VAL A 1 78 ? 12.340 9.983 -22.453 1.00 90.12 78 VAL A O 1
ATOM 591 N N . SER A 1 79 ? 13.040 9.183 -20.488 1.00 86.81 79 SER A N 1
ATOM 592 C CA . SER A 1 79 ? 14.348 9.856 -20.519 1.00 86.81 79 SER A CA 1
ATOM 593 C C . SER A 1 79 ? 15.382 9.152 -21.408 1.00 86.81 79 SER A C 1
ATOM 595 O O . SER A 1 79 ? 16.546 9.549 -21.404 1.00 86.81 79 SER A O 1
ATOM 597 N N . GLY A 1 80 ? 15.009 8.069 -22.103 1.00 81.25 80 GLY A N 1
ATOM 598 C CA . GLY A 1 80 ? 15.925 7.283 -22.937 1.00 81.25 80 GLY A CA 1
ATOM 599 C C . GLY A 1 80 ? 17.020 6.545 -22.155 1.00 81.25 80 GLY A C 1
ATOM 600 O O . GLY A 1 80 ? 18.008 6.115 -22.739 1.00 81.25 80 GLY A O 1
ATOM 601 N N . ARG A 1 81 ? 16.866 6.388 -20.831 1.00 78.81 81 ARG A N 1
ATOM 602 C CA . ARG A 1 81 ? 17.799 5.653 -19.950 1.00 78.81 81 ARG A CA 1
ATOM 603 C C . ARG A 1 81 ? 17.389 4.193 -19.738 1.00 78.81 81 ARG A C 1
ATOM 605 O O . ARG A 1 81 ? 17.943 3.506 -18.871 1.00 78.81 81 ARG A O 1
ATOM 612 N N . ALA A 1 82 ? 16.407 3.735 -20.512 1.00 74.31 82 ALA A N 1
ATOM 613 C CA . ALA A 1 82 ? 15.949 2.357 -20.528 1.00 74.31 82 ALA A CA 1
ATOM 614 C C . ALA A 1 82 ? 17.117 1.399 -20.813 1.00 74.31 82 ALA A C 1
ATOM 616 O O . ALA A 1 82 ? 17.968 1.670 -21.657 1.00 74.31 82 ALA A O 1
ATOM 617 N N . GLY A 1 83 ? 17.164 0.283 -20.087 1.00 72.31 83 GLY A N 1
ATOM 618 C CA . GLY A 1 83 ? 18.202 -0.744 -20.227 1.00 72.31 83 GLY A CA 1
ATOM 619 C C . GLY A 1 83 ? 19.403 -0.577 -19.292 1.00 72.31 83 GLY A C 1
ATOM 620 O O . GLY A 1 83 ? 20.237 -1.476 -19.211 1.00 72.31 83 GLY A O 1
ATOM 621 N N . THR A 1 84 ? 19.483 0.515 -18.528 1.00 80.44 84 THR A N 1
ATOM 622 C CA . THR A 1 84 ? 20.506 0.663 -17.481 1.00 80.44 84 THR A CA 1
ATOM 623 C C . THR A 1 84 ? 20.094 -0.052 -16.190 1.00 80.44 84 THR A C 1
ATOM 625 O O . THR A 1 84 ? 18.914 -0.113 -15.834 1.00 80.44 84 THR A O 1
ATOM 628 N N . ALA A 1 85 ? 21.078 -0.585 -15.453 1.00 78.19 85 ALA A N 1
ATOM 629 C CA . ALA A 1 85 ? 20.835 -1.334 -14.217 1.00 78.19 85 ALA A CA 1
ATOM 630 C C . ALA A 1 85 ? 20.011 -0.537 -13.193 1.00 78.19 85 ALA A C 1
ATOM 632 O O . ALA A 1 85 ? 19.041 -1.062 -12.655 1.00 78.19 85 ALA A O 1
ATOM 633 N N . ALA A 1 86 ? 20.342 0.741 -12.995 1.00 81.88 86 ALA A N 1
ATOM 634 C CA . ALA A 1 86 ? 19.680 1.604 -12.019 1.00 81.88 86 ALA A CA 1
ATOM 635 C C . ALA A 1 86 ? 18.251 2.023 -12.414 1.00 81.88 86 ALA A C 1
ATOM 637 O O . ALA A 1 86 ? 17.418 2.216 -11.536 1.00 81.88 86 ALA A O 1
ATOM 638 N N . TRP A 1 87 ? 17.952 2.163 -13.711 1.00 78.94 87 TRP A N 1
ATOM 639 C CA . TRP A 1 87 ? 16.669 2.712 -14.177 1.00 78.94 87 TRP A CA 1
ATOM 640 C C . TRP A 1 87 ? 15.690 1.657 -14.692 1.00 78.94 87 TRP A C 1
ATOM 642 O O . TRP A 1 87 ? 14.533 1.976 -14.951 1.00 78.94 87 TRP A O 1
ATOM 652 N N . THR A 1 88 ? 16.129 0.411 -14.881 1.00 82.25 88 THR A N 1
ATOM 653 C CA . THR A 1 88 ? 15.276 -0.657 -15.426 1.00 82.25 88 THR A CA 1
ATOM 654 C C . THR A 1 88 ? 15.349 -1.926 -14.594 1.00 82.25 88 THR A C 1
ATOM 656 O O . THR A 1 88 ? 14.325 -2.373 -14.089 1.00 82.25 88 THR A O 1
ATOM 659 N N . TRP A 1 89 ? 16.539 -2.488 -14.381 1.00 85.75 89 TRP A N 1
ATOM 660 C CA . TRP A 1 89 ? 16.649 -3.785 -13.705 1.00 85.75 89 TRP A CA 1
ATOM 661 C C . TRP A 1 89 ? 16.385 -3.707 -12.199 1.00 85.75 89 TRP A C 1
ATOM 663 O O . TRP A 1 89 ? 15.648 -4.544 -11.680 1.00 85.75 89 TRP A O 1
ATOM 673 N N . LEU A 1 90 ? 16.916 -2.686 -11.514 1.00 88.19 90 LEU A N 1
ATOM 674 C CA . LEU A 1 90 ? 16.665 -2.476 -10.085 1.00 88.19 90 LEU A CA 1
ATOM 675 C C . LEU A 1 90 ? 15.170 -2.247 -9.797 1.00 88.19 90 LEU A C 1
ATOM 677 O O . LEU A 1 90 ? 14.608 -2.995 -8.998 1.00 88.19 90 LEU A O 1
ATOM 681 N N . PRO A 1 91 ? 14.481 -1.309 -10.482 1.00 87.12 91 PRO A N 1
ATOM 682 C CA . PRO A 1 91 ? 13.071 -1.064 -10.203 1.00 87.12 91 PRO A CA 1
ATOM 683 C C . PRO A 1 91 ? 12.170 -2.244 -10.600 1.00 87.12 91 PRO A C 1
ATOM 685 O O . PRO A 1 91 ? 11.192 -2.521 -9.911 1.00 87.12 91 PRO A O 1
ATOM 688 N N . VAL A 1 92 ? 12.499 -2.996 -11.663 1.00 88.31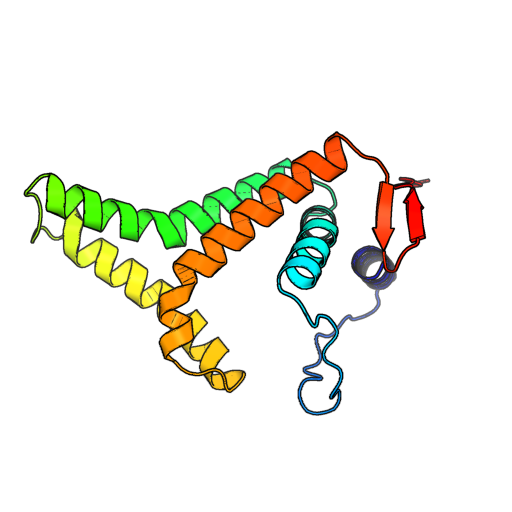 92 VAL A N 1
ATOM 689 C CA . VAL A 1 92 ? 11.782 -4.244 -12.001 1.00 88.31 92 VAL A CA 1
ATOM 690 C C . VAL A 1 92 ? 11.904 -5.270 -10.874 1.00 88.31 92 VAL A C 1
ATOM 692 O O . VAL A 1 92 ? 10.907 -5.896 -10.509 1.00 88.31 92 VAL A O 1
ATOM 695 N N . LEU A 1 93 ? 13.102 -5.433 -10.304 1.00 90.31 93 LEU A N 1
ATOM 696 C CA . LEU A 1 93 ? 13.325 -6.337 -9.179 1.00 90.31 93 LEU A CA 1
ATOM 697 C C . LEU A 1 93 ? 12.521 -5.897 -7.948 1.00 90.31 93 LEU A C 1
ATOM 699 O O . LEU A 1 93 ? 11.862 -6.728 -7.328 1.00 90.31 93 LEU A O 1
ATOM 703 N N . GLU A 1 94 ? 12.531 -4.603 -7.621 1.00 89.94 94 GLU A N 1
ATOM 704 C CA . GLU A 1 94 ? 11.771 -4.037 -6.500 1.00 89.94 94 GLU A CA 1
ATOM 705 C C . GLU A 1 94 ? 10.263 -4.261 -6.654 1.00 89.94 94 GLU A C 1
ATOM 707 O O . GLU A 1 94 ? 9.613 -4.740 -5.722 1.00 89.94 94 GLU A O 1
ATOM 712 N N . VAL A 1 95 ? 9.706 -4.002 -7.844 1.00 89.19 95 VAL A N 1
ATOM 713 C CA . VAL A 1 95 ? 8.295 -4.292 -8.145 1.00 89.19 95 VAL A CA 1
ATOM 714 C C . VAL A 1 95 ? 8.011 -5.784 -7.985 1.00 89.19 95 VAL A C 1
ATOM 716 O O . VAL A 1 95 ? 7.033 -6.157 -7.338 1.00 89.19 95 VAL A O 1
ATOM 719 N N . GLY A 1 96 ? 8.871 -6.648 -8.531 1.00 87.50 96 GLY A N 1
ATOM 720 C CA . GLY A 1 96 ? 8.728 -8.098 -8.417 1.00 87.50 96 GLY A CA 1
ATOM 721 C C . GLY A 1 96 ? 8.695 -8.559 -6.960 1.00 87.50 96 GLY A C 1
ATOM 722 O O . GLY A 1 96 ? 7.752 -9.235 -6.546 1.00 87.50 96 GLY A O 1
ATOM 723 N N . LEU A 1 97 ? 9.674 -8.135 -6.159 1.00 89.00 97 LEU A N 1
ATOM 724 C CA . LEU A 1 97 ? 9.764 -8.461 -4.735 1.00 89.00 97 LEU A CA 1
ATOM 725 C C . LEU A 1 97 ? 8.578 -7.911 -3.936 1.00 89.00 97 LEU A C 1
ATOM 727 O O . LEU A 1 97 ? 8.083 -8.600 -3.047 1.00 89.00 97 LEU A O 1
ATOM 731 N N . GLY A 1 98 ? 8.083 -6.716 -4.268 1.00 86.69 98 GLY A N 1
ATOM 732 C CA . GLY A 1 98 ? 6.898 -6.130 -3.643 1.00 86.69 98 GLY A CA 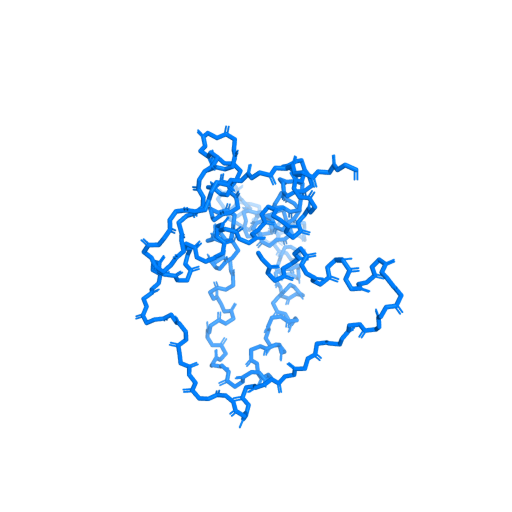1
ATOM 733 C C . GLY A 1 98 ? 5.603 -6.884 -3.965 1.00 86.69 98 GLY A C 1
ATOM 734 O O . GLY A 1 98 ? 4.718 -6.989 -3.112 1.00 86.69 98 GLY A O 1
ATOM 735 N N . LEU A 1 99 ? 5.495 -7.462 -5.164 1.00 87.75 99 LEU A N 1
ATOM 736 C CA . LEU A 1 99 ? 4.323 -8.230 -5.587 1.00 87.75 99 LEU A CA 1
ATOM 737 C C . LEU A 1 99 ? 4.298 -9.658 -5.031 1.00 87.75 99 LEU A C 1
ATOM 739 O O . LEU A 1 99 ? 3.211 -10.195 -4.837 1.00 87.75 99 LEU A O 1
ATOM 743 N N . VAL A 1 100 ? 5.443 -10.274 -4.718 1.00 89.56 100 VAL A N 1
ATOM 744 C CA . VAL A 1 100 ? 5.511 -11.630 -4.132 1.00 89.56 100 VAL A CA 1
ATOM 745 C C . VAL A 1 100 ? 4.664 -11.798 -2.856 1.00 89.56 100 VAL A C 1
ATOM 747 O O . VAL A 1 100 ? 3.826 -12.706 -2.828 1.00 89.56 100 VAL A O 1
ATOM 750 N N . PRO A 1 101 ? 4.806 -10.969 -1.800 1.00 88.38 101 PRO A N 1
ATOM 751 C CA . PRO A 1 101 ? 3.996 -11.119 -0.592 1.00 88.38 101 PRO A CA 1
ATOM 752 C C . PRO A 1 101 ? 2.510 -10.883 -0.877 1.00 88.38 101 PRO A C 1
ATOM 754 O O . PRO A 1 101 ? 1.656 -11.549 -0.286 1.00 88.38 101 PRO A O 1
ATOM 757 N N . ARG A 1 102 ? 2.185 -9.991 -1.825 1.00 88.69 102 ARG A N 1
ATOM 758 C CA . ARG A 1 102 ? 0.805 -9.768 -2.260 1.00 88.69 102 ARG A CA 1
ATOM 759 C C . ARG A 1 102 ? 0.234 -10.994 -2.970 1.00 88.69 102 ARG A C 1
ATOM 761 O O . ARG A 1 102 ? -0.851 -11.431 -2.605 1.00 88.69 102 ARG A O 1
ATOM 768 N N . ALA A 1 103 ? 0.976 -11.580 -3.906 1.00 88.38 103 ALA A N 1
ATOM 769 C CA . ALA A 1 103 ? 0.591 -12.795 -4.615 1.00 88.38 103 ALA A CA 1
ATOM 770 C C . ALA A 1 103 ? 0.367 -13.959 -3.642 1.00 88.38 103 ALA A C 1
ATOM 772 O O . ALA A 1 103 ? -0.607 -14.698 -3.763 1.00 88.38 103 ALA A O 1
ATOM 773 N N . LEU A 1 104 ? 1.245 -14.116 -2.647 1.00 89.06 104 LEU A N 1
ATOM 774 C CA . LEU A 1 104 ? 1.099 -15.151 -1.626 1.00 89.06 104 LEU A CA 1
ATOM 775 C C . LEU A 1 104 ? -0.166 -14.941 -0.782 1.00 89.06 104 LEU A C 1
ATOM 777 O O . LEU A 1 104 ? -0.869 -15.907 -0.486 1.00 89.06 104 LEU A O 1
ATOM 781 N N . SER A 1 105 ? -0.465 -13.691 -0.423 1.00 86.62 105 SER A N 1
ATOM 782 C CA . SER A 1 105 ? -1.680 -13.325 0.308 1.00 86.62 105 SER A CA 1
ATOM 783 C C . SER A 1 105 ? -2.945 -13.592 -0.514 1.00 86.62 105 SER A C 1
ATOM 785 O O . SER A 1 105 ? -3.846 -14.283 -0.041 1.00 86.62 105 SER A O 1
ATOM 787 N N . ASP A 1 106 ? -2.976 -13.144 -1.774 1.00 87.69 106 ASP A N 1
ATOM 788 C CA . ASP A 1 106 ? -4.109 -13.341 -2.684 1.00 87.69 106 ASP A CA 1
ATOM 789 C C . ASP A 1 106 ? -4.374 -14.840 -2.910 1.00 87.69 106 ASP A C 1
ATOM 791 O O . ASP A 1 106 ? -5.515 -15.289 -2.806 1.00 87.69 106 ASP A O 1
ATOM 795 N N . ARG A 1 107 ? -3.320 -15.649 -3.101 1.00 87.06 107 ARG A N 1
ATOM 796 C CA . ARG A 1 107 ? -3.448 -17.111 -3.242 1.00 87.06 107 ARG A CA 1
ATOM 797 C C . ARG 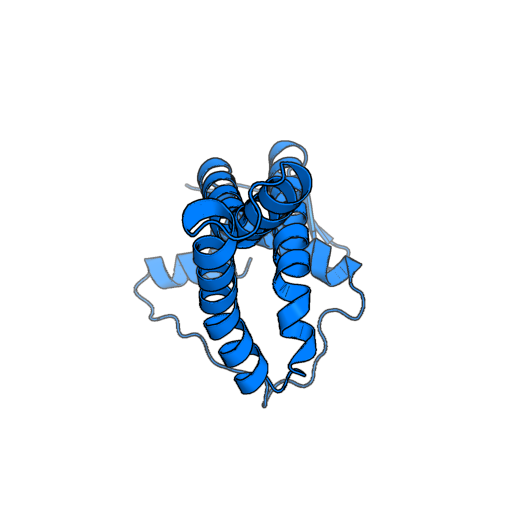A 1 107 ? -3.988 -17.783 -1.984 1.00 87.06 107 ARG A C 1
ATOM 799 O O . ARG A 1 107 ? -4.822 -18.675 -2.096 1.00 87.06 107 ARG A O 1
ATOM 806 N N . ARG A 1 108 ? -3.535 -17.372 -0.795 1.00 85.69 108 ARG A N 1
ATOM 807 C CA . ARG A 1 108 ? -4.051 -17.909 0.479 1.00 85.69 108 ARG A CA 1
ATOM 808 C C . ARG A 1 108 ? -5.516 -17.548 0.703 1.00 85.69 108 ARG A C 1
ATOM 810 O O . ARG A 1 108 ? -6.260 -18.365 1.229 1.00 85.69 108 ARG A O 1
ATOM 817 N N . ALA A 1 109 ? -5.919 -16.358 0.272 1.00 82.62 109 ALA A N 1
ATOM 818 C CA . ALA A 1 109 ? -7.291 -15.880 0.364 1.00 82.62 109 ALA A CA 1
ATOM 819 C C . ALA A 1 109 ? -8.206 -16.391 -0.771 1.00 82.62 109 ALA A C 1
ATOM 821 O O . ALA A 1 109 ? -9.396 -16.088 -0.769 1.00 82.62 109 ALA A O 1
ATOM 822 N N . GLY A 1 110 ? -7.683 -17.166 -1.730 1.00 83.75 110 GLY A N 1
ATOM 823 C CA . GLY A 1 110 ? -8.459 -17.698 -2.857 1.00 83.75 110 GLY A CA 1
ATOM 824 C C . GLY A 1 110 ? -8.791 -16.668 -3.942 1.00 83.75 110 GLY A C 1
ATOM 825 O O . GLY A 1 110 ? -9.647 -16.924 -4.787 1.00 83.75 110 GLY A O 1
ATOM 826 N N . TYR A 1 111 ? -8.126 -15.513 -3.941 1.00 85.81 111 TYR A N 1
ATOM 827 C CA . TYR A 1 111 ? -8.308 -14.476 -4.950 1.00 85.81 111 TYR A CA 1
ATOM 828 C C . TYR A 1 111 ? -7.555 -14.808 -6.250 1.00 85.81 111 TYR A C 1
ATOM 830 O O . TYR A 1 111 ? -6.467 -15.394 -6.217 1.00 85.81 111 TYR A O 1
ATOM 838 N N . PRO A 1 112 ? -8.093 -14.417 -7.419 1.00 88.56 112 PRO A N 1
ATOM 839 C CA . PRO A 1 112 ? -7.426 -14.644 -8.693 1.00 88.56 112 PRO A CA 1
ATOM 840 C C . PRO A 1 112 ? -6.149 -13.798 -8.836 1.00 88.56 112 PRO A C 1
ATOM 842 O O . PRO A 1 112 ? -6.117 -12.621 -8.482 1.00 88.56 112 PRO A O 1
ATOM 845 N N . ALA A 1 113 ? -5.100 -14.385 -9.424 1.00 85.81 113 ALA A N 1
ATOM 846 C CA . ALA A 1 113 ? -3.755 -13.798 -9.481 1.00 85.81 113 ALA A CA 1
ATOM 847 C C . ALA A 1 113 ? -3.662 -12.466 -10.251 1.00 85.81 113 ALA A C 1
ATOM 849 O O . ALA A 1 113 ? -2.764 -11.668 -9.997 1.00 85.81 113 ALA A O 1
ATOM 850 N N . TRP A 1 114 ? -4.594 -12.183 -11.168 1.00 86.38 114 TRP A N 1
ATOM 851 C CA . TRP A 1 114 ? -4.622 -10.902 -11.882 1.00 86.38 114 TRP A CA 1
ATOM 852 C C . TRP A 1 114 ? -4.909 -9.715 -10.947 1.00 86.38 114 TRP A C 1
ATOM 854 O O . TRP A 1 114 ? -4.468 -8.603 -11.228 1.00 86.38 114 TRP A O 1
ATOM 864 N N . LEU A 1 115 ? -5.569 -9.939 -9.800 1.00 86.62 115 LEU A N 1
ATOM 865 C CA . LEU A 1 115 ? -5.791 -8.895 -8.791 1.00 86.62 115 LEU A CA 1
ATOM 866 C C . LEU A 1 115 ? -4.484 -8.413 -8.160 1.00 86.62 115 LEU A C 1
ATOM 868 O O . LEU A 1 115 ? -4.399 -7.263 -7.733 1.00 86.62 115 LEU A O 1
ATOM 872 N N . THR A 1 116 ? -3.444 -9.246 -8.153 1.00 86.56 116 THR A N 1
ATOM 873 C CA . THR A 1 116 ? -2.118 -8.842 -7.686 1.00 86.56 116 THR A CA 1
ATOM 874 C C . THR A 1 116 ? -1.535 -7.727 -8.560 1.00 86.56 116 THR A C 1
ATOM 876 O O . THR A 1 116 ? -0.867 -6.837 -8.042 1.00 86.56 116 THR A O 1
ATOM 879 N N . LEU A 1 117 ? -1.852 -7.687 -9.860 1.00 84.88 117 LEU A N 1
ATOM 880 C CA . LEU A 1 117 ? -1.426 -6.598 -10.751 1.00 84.88 117 LEU A CA 1
ATOM 881 C C . LEU A 1 117 ? -2.133 -5.272 -10.443 1.00 84.88 117 LEU A C 1
ATOM 883 O O . LEU A 1 117 ? -1.594 -4.207 -10.727 1.00 84.88 117 LEU A O 1
ATOM 887 N N . LEU A 1 118 ? -3.310 -5.320 -9.812 1.00 88.44 118 LEU A N 1
ATOM 888 C CA . LEU A 1 118 ? -4.022 -4.138 -9.323 1.00 88.44 118 LEU A CA 1
ATOM 889 C C . LEU A 1 118 ? -3.506 -3.649 -7.964 1.00 88.44 118 LEU A C 1
ATOM 891 O O . LEU A 1 118 ? -4.047 -2.691 -7.410 1.00 88.44 118 LEU A O 1
ATOM 895 N N . HIS A 1 119 ? -2.451 -4.256 -7.417 1.00 87.69 119 HIS A N 1
ATOM 896 C CA . HIS A 1 119 ? -1.868 -3.824 -6.152 1.00 87.69 119 HIS A CA 1
ATOM 897 C C . HIS A 1 119 ? -1.467 -2.336 -6.126 1.00 87.69 119 HIS A C 1
ATOM 899 O O . HIS A 1 119 ? -1.827 -1.666 -5.156 1.00 87.69 119 HIS A O 1
ATOM 905 N N . PRO A 1 120 ? -0.841 -1.758 -7.172 1.00 86.62 120 PRO A N 1
ATOM 906 C CA . PRO A 1 120 ? -0.541 -0.325 -7.200 1.00 86.62 120 PRO A CA 1
ATOM 907 C C . PRO A 1 120 ? -1.802 0.544 -7.096 1.00 86.62 120 PRO A C 1
ATOM 909 O O . PRO A 1 120 ? -1.813 1.543 -6.378 1.00 86.62 120 PRO A O 1
ATOM 912 N N . LEU A 1 121 ? -2.898 0.128 -7.740 1.00 89.00 121 LEU A N 1
ATOM 913 C CA . LEU A 1 121 ? -4.191 0.811 -7.653 1.00 89.00 121 LEU A CA 1
ATOM 914 C C . LEU A 1 121 ? -4.794 0.701 -6.244 1.00 89.00 121 LEU A C 1
ATOM 916 O O . LEU A 1 121 ? -5.374 1.664 -5.736 1.00 89.00 121 LEU A O 1
ATOM 920 N N . ALA A 1 122 ? -4.631 -0.450 -5.588 1.00 89.12 122 ALA A N 1
ATOM 921 C CA . ALA A 1 122 ? -5.053 -0.644 -4.205 1.00 89.12 122 ALA A CA 1
ATOM 922 C C . ALA A 1 122 ? -4.266 0.258 -3.238 1.00 89.12 122 ALA A C 1
ATOM 924 O O . ALA A 1 122 ? -4.870 0.870 -2.357 1.00 89.12 122 ALA A O 1
ATOM 925 N N . ILE A 1 123 ? -2.948 0.399 -3.428 1.00 90.25 123 ILE A N 1
ATOM 926 C CA . ILE A 1 123 ? -2.110 1.319 -2.645 1.00 90.25 123 ILE A CA 1
ATOM 927 C C . ILE A 1 123 ? -2.528 2.773 -2.890 1.00 90.25 123 ILE A C 1
ATOM 929 O O . ILE A 1 123 ? -2.739 3.507 -1.929 1.00 90.25 123 ILE A O 1
ATOM 933 N N . ALA A 1 124 ? -2.741 3.182 -4.144 1.00 89.31 124 ALA A N 1
ATOM 934 C CA . ALA A 1 124 ? -3.229 4.526 -4.459 1.00 89.31 124 ALA A CA 1
ATOM 935 C C . ALA A 1 124 ? -4.588 4.817 -3.793 1.00 89.31 124 ALA A C 1
ATOM 937 O O . ALA A 1 124 ? -4.793 5.883 -3.209 1.00 89.31 124 ALA A O 1
ATOM 938 N N . SER A 1 125 ? -5.494 3.836 -3.803 1.00 90.94 125 SER A N 1
ATOM 939 C CA . SER A 1 125 ? -6.790 3.927 -3.122 1.00 90.94 125 SER A CA 1
ATOM 940 C C . SER A 1 125 ? -6.626 4.059 -1.605 1.00 90.94 125 SER A C 1
ATOM 942 O O . SER A 1 125 ? -7.277 4.898 -0.988 1.00 90.94 125 SER A O 1
ATOM 944 N N . LEU A 1 126 ? -5.722 3.283 -0.999 1.00 91.50 126 LEU A N 1
ATOM 945 C CA . LEU A 1 126 ? -5.408 3.355 0.430 1.00 91.50 126 LEU A CA 1
ATOM 946 C C . LEU A 1 126 ? -4.844 4.726 0.826 1.00 91.50 126 LEU A C 1
ATOM 948 O O . LEU A 1 126 ? -5.234 5.273 1.857 1.00 91.50 126 LEU A O 1
ATOM 952 N N . VAL A 1 127 ? -3.966 5.299 -0.001 1.00 91.19 127 VAL A N 1
ATOM 953 C CA . VAL A 1 127 ? -3.433 6.654 0.193 1.00 91.19 127 VAL A CA 1
ATOM 954 C C . VAL A 1 127 ? -4.559 7.682 0.141 1.00 91.19 127 VAL A C 1
ATOM 956 O O . VAL A 1 127 ? -4.668 8.498 1.055 1.00 91.19 127 VAL A O 1
ATOM 959 N N . GLY A 1 128 ? -5.450 7.597 -0.852 1.00 91.38 128 GLY A N 1
ATOM 960 C CA . GLY A 1 128 ? -6.629 8.462 -0.939 1.00 91.38 128 GLY A CA 1
ATOM 961 C C . GLY A 1 128 ? -7.526 8.365 0.301 1.00 91.38 128 GLY A C 1
ATOM 962 O O . GLY A 1 128 ? -7.849 9.386 0.909 1.00 91.38 128 GLY A O 1
ATOM 963 N N . MET A 1 129 ? -7.854 7.144 0.740 1.00 92.25 129 MET A N 1
ATOM 964 C CA . MET A 1 129 ? -8.632 6.904 1.965 1.00 92.25 129 MET A CA 1
ATOM 965 C C . MET A 1 129 ? -7.929 7.459 3.210 1.00 92.25 129 MET A C 1
ATOM 967 O O . MET A 1 129 ? -8.577 7.973 4.120 1.00 92.25 129 MET A O 1
ATOM 971 N N . GLY A 1 130 ? -6.603 7.349 3.281 1.00 89.81 130 GLY A N 1
ATOM 972 C CA . GLY A 1 130 ? -5.813 7.834 4.406 1.00 89.81 130 GLY A CA 1
ATOM 973 C C . GLY A 1 130 ? -5.764 9.359 4.483 1.00 89.81 130 GLY A C 1
ATOM 974 O O . GLY A 1 130 ? -5.957 9.922 5.561 1.00 89.81 130 GLY A O 1
ATOM 975 N N . LEU A 1 131 ? -5.594 10.038 3.347 1.00 89.19 131 LEU A N 1
ATOM 976 C CA . LEU A 1 131 ? -5.657 11.500 3.270 1.00 89.19 131 LEU A CA 1
ATOM 977 C C . LEU A 1 131 ? -7.054 12.013 3.635 1.00 89.19 131 LEU A C 1
ATOM 979 O O . LEU A 1 131 ? -7.177 12.947 4.432 1.00 89.19 131 LEU A O 1
ATOM 983 N N . GLU A 1 132 ? -8.106 11.362 3.130 1.00 89.56 132 GLU A N 1
ATOM 984 C CA . GLU A 1 132 ? -9.479 11.676 3.525 1.00 89.56 132 GLU A CA 1
ATOM 985 C C . GLU A 1 132 ? -9.703 11.424 5.021 1.00 89.56 132 GLU A C 1
ATOM 987 O O . GLU A 1 132 ? -10.319 12.253 5.682 1.00 89.56 132 GLU A O 1
ATOM 992 N N . SER A 1 133 ? -9.148 10.349 5.595 1.00 87.00 133 SER A N 1
ATOM 993 C CA . SER A 1 133 ? -9.210 10.074 7.039 1.00 87.00 133 SER A CA 1
ATOM 994 C C . SER A 1 133 ? -8.640 11.234 7.853 1.00 87.00 133 SER A C 1
ATOM 996 O O . SER A 1 133 ? -9.303 11.743 8.760 1.00 87.00 133 SER A O 1
ATOM 998 N N . VAL A 1 134 ? -7.452 11.727 7.486 1.00 87.31 134 VAL A N 1
ATOM 999 C CA . VAL A 1 134 ? -6.829 12.883 8.147 1.00 87.31 134 VAL A CA 1
ATOM 1000 C C . VAL A 1 134 ? -7.701 14.132 8.008 1.00 87.31 134 VAL A C 1
ATOM 1002 O O . VAL A 1 134 ? -7.933 14.824 9.001 1.00 87.31 134 VAL A O 1
ATOM 1005 N N . ALA A 1 135 ? -8.214 14.417 6.809 1.00 85.62 135 ALA A N 1
ATOM 1006 C CA . ALA A 1 135 ? -9.074 15.573 6.570 1.00 85.62 135 ALA A CA 1
ATOM 1007 C C . ALA A 1 135 ? -10.378 15.497 7.382 1.00 85.62 135 ALA A C 1
ATOM 1009 O O . ALA A 1 135 ? -10.768 16.471 8.030 1.00 85.62 135 ALA A O 1
ATOM 1010 N N . CYS A 1 136 ? -11.021 14.327 7.411 1.00 81.19 136 CYS A N 1
ATOM 1011 C CA . CYS A 1 136 ? -12.270 14.109 8.128 1.00 81.19 136 CYS A CA 1
ATOM 1012 C C . CYS A 1 136 ? -12.080 14.274 9.636 1.00 81.19 136 CYS A C 1
ATOM 1014 O O . CYS A 1 136 ? -12.857 14.989 10.254 1.00 81.19 136 CYS A O 1
ATOM 1016 N N . PHE A 1 137 ? -11.042 13.688 10.233 1.00 77.75 137 PHE A N 1
ATOM 1017 C CA . PHE A 1 137 ? -10.811 13.804 11.677 1.00 77.75 137 PHE A CA 1
ATOM 1018 C C . PHE A 1 137 ? -10.299 15.186 12.109 1.00 77.75 137 PHE A C 1
ATOM 1020 O O . PHE A 1 137 ? -10.587 15.609 13.229 1.00 77.75 137 PHE A O 1
ATOM 1027 N N . ARG A 1 138 ? -9.587 15.918 11.239 1.00 77.50 138 ARG A N 1
ATOM 1028 C CA . ARG A 1 138 ? -9.194 17.313 11.508 1.00 77.50 138 ARG A CA 1
ATOM 1029 C C . ARG A 1 138 ? -10.365 18.290 11.374 1.00 77.50 138 ARG A C 1
ATOM 1031 O O . ARG A 1 138 ? -10.431 19.241 12.146 1.00 77.50 138 ARG A O 1
ATOM 1038 N N . GLY A 1 139 ? -11.271 18.070 10.417 1.00 65.50 139 GLY A N 1
ATOM 1039 C CA . GLY A 1 139 ? -12.368 18.996 10.105 1.00 65.50 139 GLY A CA 1
ATOM 1040 C C . GLY A 1 139 ? -13.734 18.642 10.706 1.00 65.50 139 GLY A C 1
ATOM 1041 O O . GLY A 1 139 ? -14.556 19.528 10.919 1.00 65.50 139 GLY A O 1
ATOM 1042 N N . ARG A 1 140 ? -14.017 17.364 10.984 1.00 60.31 140 ARG A N 1
ATOM 1043 C CA . ARG A 1 140 ? -15.327 16.873 11.442 1.00 60.31 140 ARG A CA 1
ATOM 1044 C C . ARG A 1 140 ? -15.156 15.917 12.620 1.00 60.31 140 ARG A C 1
ATOM 1046 O O . ARG A 1 140 ? -14.786 14.760 12.467 1.00 60.31 140 ARG A O 1
ATOM 1053 N N . ARG A 1 141 ? -15.537 16.368 13.816 1.00 60.84 141 ARG A N 1
ATOM 1054 C CA . ARG A 1 141 ? -15.578 15.527 15.028 1.00 60.84 141 ARG A CA 1
ATOM 1055 C C . ARG A 1 141 ? -16.765 14.553 15.055 1.00 60.84 141 ARG A C 1
ATOM 1057 O O . ARG A 1 141 ? -17.203 14.186 16.138 1.00 60.84 141 ARG A O 1
ATOM 1064 N N . VAL A 1 142 ? -17.332 14.156 13.913 1.00 58.91 142 VAL A N 1
ATOM 1065 C CA . VAL A 1 142 ? -18.499 13.260 13.871 1.00 58.91 142 VAL A CA 1
ATOM 1066 C C . VAL A 1 142 ? -18.249 12.120 12.896 1.00 58.91 142 VAL A C 1
ATOM 1068 O O . VAL A 1 142 ? -18.150 12.323 11.688 1.00 58.91 142 VAL A O 1
ATOM 1071 N N . VAL A 1 143 ? -18.195 10.904 13.428 1.00 62.59 143 VAL A N 1
ATOM 1072 C CA . VAL A 1 143 ? -18.052 9.670 12.658 1.00 62.59 143 VAL A CA 1
ATOM 1073 C C . VAL A 1 143 ? -19.442 9.093 12.417 1.00 62.59 143 VAL A C 1
ATOM 1075 O O . VAL A 1 143 ? -20.145 8.740 13.356 1.00 62.59 143 VAL A O 1
ATOM 1078 N N . HIS A 1 144 ? -19.875 9.012 11.160 1.00 63.34 144 HIS A N 1
ATOM 1079 C CA . HIS A 1 144 ? -21.166 8.403 10.819 1.00 63.34 144 HIS A CA 1
ATOM 1080 C C . HIS A 1 144 ? -21.010 6.887 10.682 1.00 63.34 144 HIS A C 1
ATOM 1082 O O . HIS A 1 144 ? -20.171 6.439 9.901 1.00 63.34 144 HIS A O 1
ATOM 1088 N N . TRP A 1 145 ? -21.818 6.090 11.383 1.00 57.69 145 TRP A N 1
ATOM 1089 C CA . TRP A 1 145 ? -21.839 4.626 11.317 1.00 57.69 145 TRP A CA 1
ATOM 1090 C C . TRP A 1 145 ? -23.274 4.088 11.311 1.00 57.69 145 TRP A C 1
ATOM 1092 O O . TRP A 1 145 ? -24.066 4.419 12.185 1.00 57.69 145 TRP A O 1
ATOM 1102 N N . ARG A 1 146 ? -23.621 3.284 10.289 1.00 58.25 146 ARG A N 1
ATOM 1103 C CA . ARG A 1 146 ? -24.959 2.684 10.081 1.00 58.25 146 ARG A CA 1
ATOM 1104 C C . ARG A 1 146 ? -26.135 3.646 10.356 1.00 58.25 146 ARG A C 1
ATOM 1106 O O . ARG A 1 146 ? -27.084 3.300 11.049 1.00 58.25 146 ARG A O 1
ATOM 1113 N N . GLY A 1 147 ? -26.049 4.870 9.828 1.00 62.66 147 GLY A N 1
ATOM 1114 C CA . GLY A 1 147 ? -27.086 5.900 9.985 1.00 62.66 147 GLY A CA 1
ATOM 1115 C C . GLY A 1 147 ? -27.043 6.690 11.299 1.00 62.66 147 GLY A C 1
ATOM 1116 O O . GLY A 1 147 ? -27.864 7.577 11.488 1.00 62.66 147 GLY A O 1
ATOM 1117 N N . ARG A 1 148 ? -26.085 6.420 12.193 1.00 59.41 148 ARG A N 1
ATOM 1118 C CA . ARG A 1 148 ? -25.900 7.134 13.466 1.00 59.41 148 ARG A CA 1
ATOM 1119 C C . ARG A 1 148 ? -24.633 7.985 13.420 1.00 59.41 148 ARG A C 1
ATOM 1121 O O . ARG A 1 148 ? -23.610 7.535 12.911 1.00 59.41 148 ARG A O 1
ATOM 1128 N N . GLY A 1 149 ? -24.688 9.212 13.931 1.00 61.75 149 GLY A N 1
ATOM 1129 C CA . GLY A 1 149 ? -23.521 10.083 14.076 1.00 61.75 149 GLY A CA 1
ATOM 1130 C C . GLY A 1 149 ? -22.938 9.962 15.478 1.00 61.75 149 GLY A C 1
ATOM 1131 O O . GLY A 1 149 ? -23.608 10.307 16.445 1.00 61.75 149 GLY A O 1
ATOM 1132 N N . TYR A 1 150 ? -21.698 9.497 15.593 1.00 61.12 150 TYR A N 1
ATOM 1133 C CA . TYR A 1 150 ? -20.986 9.433 16.863 1.00 61.12 150 TYR A CA 1
ATOM 1134 C C . TYR A 1 150 ? -20.039 10.629 16.980 1.00 61.12 150 TYR A C 1
ATOM 1136 O O . TYR A 1 150 ? -19.164 10.788 16.120 1.00 61.12 150 TYR A O 1
ATOM 1144 N N . PRO A 1 151 ? -20.184 11.484 18.007 1.00 60.38 151 PRO A N 1
ATOM 1145 C CA . PRO A 1 151 ? -19.193 12.509 18.281 1.00 60.38 151 PRO A CA 1
ATOM 1146 C C . PRO A 1 151 ? -17.877 11.845 18.706 1.00 60.38 151 PRO A C 1
ATOM 1148 O O . PRO A 1 151 ? -17.854 10.932 19.530 1.00 60.38 151 PRO A O 1
ATOM 1151 N N . VAL A 1 152 ? -16.762 12.311 18.148 1.00 59.78 152 VAL A N 1
ATOM 1152 C CA . VAL A 1 152 ? -15.411 11.902 18.543 1.00 59.78 152 VAL A CA 1
ATOM 1153 C C . VAL A 1 152 ? -15.098 12.581 19.877 1.00 59.78 152 VAL A C 1
ATOM 1155 O O . VAL A 1 152 ? -14.487 13.648 19.926 1.00 59.78 152 VAL A O 1
ATOM 1158 N N . THR A 1 153 ? -15.572 12.004 20.980 1.00 54.28 153 THR A N 1
ATOM 1159 C CA . THR A 1 153 ? -15.209 12.441 22.331 1.00 54.28 153 THR A CA 1
ATOM 1160 C C . THR A 1 153 ? -13.913 11.766 22.752 1.00 54.28 153 THR A C 1
ATOM 1162 O O . THR A 1 153 ? -13.898 10.582 23.086 1.00 54.28 153 THR A O 1
ATOM 1165 N N . ASN A 1 154 ? -12.819 12.527 22.759 1.00 44.53 154 ASN A N 1
ATOM 1166 C CA . ASN A 1 154 ? -11.579 12.120 23.408 1.00 44.53 154 ASN A CA 1
ATOM 1167 C C . ASN A 1 154 ? -11.741 12.304 24.927 1.00 44.53 154 ASN A C 1
ATOM 1169 O O . ASN A 1 154 ? -11.400 13.353 25.463 1.00 44.53 154 ASN A O 1
ATOM 1173 N N . ARG A 1 155 ? -12.337 11.327 25.620 1.00 39.22 155 ARG A N 1
ATOM 1174 C CA . ARG A 1 155 ? -12.220 11.224 27.082 1.00 39.22 155 ARG A CA 1
ATOM 1175 C C . ARG A 1 155 ? -11.054 10.293 27.394 1.00 39.22 155 ARG A C 1
ATOM 1177 O O . ARG A 1 155 ? -11.249 9.115 27.668 1.00 39.22 155 ARG A O 1
ATOM 1184 N N . ALA A 1 156 ? -9.848 10.834 27.277 1.00 36.97 156 ALA A N 1
ATOM 1185 C CA . ALA A 1 15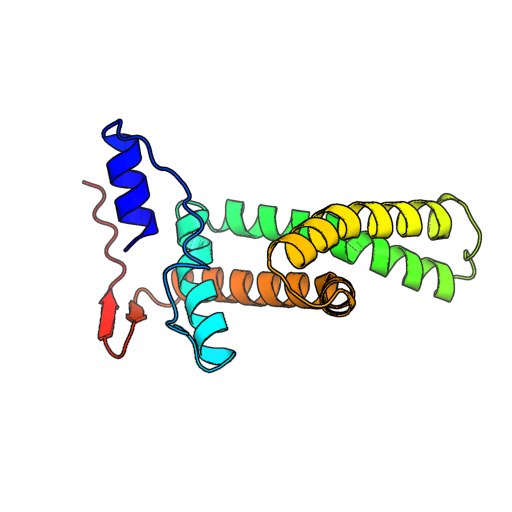6 ? -8.732 10.388 28.094 1.00 36.97 156 ALA A CA 1
ATOM 1186 C C . ALA A 1 156 ? -8.828 11.197 29.394 1.00 36.97 156 ALA A C 1
ATOM 1188 O O . ALA A 1 156 ? -8.548 12.395 29.394 1.00 36.97 156 ALA A O 1
ATOM 1189 N N . GLY A 1 157 ? -9.379 10.566 30.428 1.00 34.81 157 GLY A N 1
ATOM 1190 C CA . GLY A 1 157 ? -9.198 10.966 31.820 1.00 34.81 157 GLY A CA 1
ATOM 1191 C C . GLY A 1 157 ? -8.156 10.049 32.429 1.00 34.81 157 GLY A C 1
ATOM 1192 O O . GLY A 1 157 ? -8.155 8.863 32.020 1.00 34.81 157 GLY A O 1
#